Protein AF-A0A498Q0Q6-F1 (afdb_monomer_lite)

Structure (mmCIF, N/CA/C/O backbone):
data_AF-A0A498Q0Q6-F1
#
_entry.id   AF-A0A498Q0Q6-F1
#
loop_
_atom_site.group_PDB
_atom_site.id
_atom_site.type_symbol
_atom_site.label_atom_id
_atom_site.label_alt_id
_atom_site.label_comp_id
_atom_site.label_asym_id
_atom_site.label_entity_id
_atom_site.label_seq_id
_atom_site.pdbx_PDB_ins_code
_atom_site.Cartn_x
_atom_site.Cartn_y
_atom_site.Cartn_z
_atom_site.occupancy
_atom_site.B_iso_or_equiv
_atom_site.auth_seq_id
_atom_site.auth_comp_id
_atom_site.auth_asym_id
_atom_site.auth_atom_id
_atom_site.pdbx_PDB_model_num
ATOM 1 N N . MET A 1 1 ? 3.490 9.419 -18.546 1.00 74.06 1 MET A N 1
ATOM 2 C CA . MET A 1 1 ? 3.611 8.518 -17.381 1.00 74.06 1 MET A CA 1
ATOM 3 C C . MET A 1 1 ? 2.264 8.449 -16.683 1.00 74.06 1 MET A C 1
ATOM 5 O O . MET A 1 1 ? 1.707 9.504 -16.409 1.00 74.06 1 MET A O 1
ATOM 9 N N . TYR A 1 2 ? 1.720 7.254 -16.448 1.00 93.38 2 TYR A N 1
ATOM 10 C CA . TYR A 1 2 ? 0.449 7.101 -15.734 1.00 93.38 2 TYR A CA 1
ATOM 11 C C . TYR A 1 2 ? 0.680 6.985 -14.218 1.00 93.38 2 TYR A C 1
ATOM 13 O O . TYR A 1 2 ? 1.692 6.405 -13.820 1.00 93.38 2 TYR A O 1
ATOM 21 N N . PRO A 1 3 ? -0.235 7.485 -13.363 1.00 94.50 3 PRO A N 1
ATOM 22 C CA . PRO A 1 3 ? -0.056 7.443 -11.909 1.00 94.50 3 PRO A CA 1
ATOM 23 C C . PRO A 1 3 ? 0.192 6.041 -11.334 1.00 94.50 3 PRO A C 1
ATOM 25 O O . PRO A 1 3 ? 1.030 5.893 -10.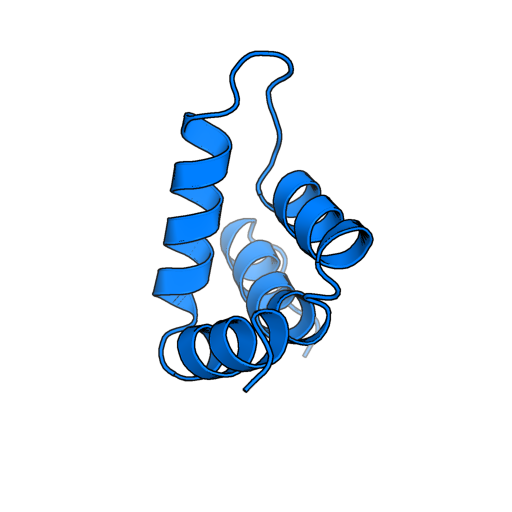450 1.00 94.50 3 PRO A O 1
ATOM 28 N N . HIS A 1 4 ? -0.483 5.008 -11.852 1.00 95.12 4 HIS A N 1
ATOM 29 C CA . HIS A 1 4 ? -0.268 3.623 -11.412 1.00 95.12 4 HIS A CA 1
ATOM 30 C C . HIS A 1 4 ? 1.133 3.115 -11.767 1.00 95.12 4 HIS A C 1
ATOM 32 O O . HIS A 1 4 ? 1.774 2.502 -10.923 1.00 95.12 4 HIS A O 1
ATOM 38 N N . GLN A 1 5 ? 1.647 3.449 -12.957 1.00 96.62 5 GLN A N 1
ATOM 39 C CA . GLN A 1 5 ? 3.005 3.077 -13.363 1.00 96.62 5 GLN A CA 1
ATOM 40 C C . GLN A 1 5 ? 4.064 3.771 -12.503 1.00 96.62 5 GLN A C 1
ATOM 42 O O . GLN A 1 5 ? 5.065 3.167 -12.133 1.00 96.62 5 GLN A O 1
ATOM 47 N N . PHE A 1 6 ? 3.853 5.049 -12.171 1.00 96.50 6 PHE A N 1
ATOM 48 C CA . PHE A 1 6 ? 4.741 5.760 -11.250 1.00 96.50 6 PHE A CA 1
ATOM 49 C C . PHE A 1 6 ? 4.759 5.092 -9.880 1.00 96.50 6 PHE A C 1
ATOM 51 O O . PHE A 1 6 ? 5.835 4.793 -9.372 1.00 96.50 6 PHE A O 1
ATOM 58 N N . ALA A 1 7 ? 3.583 4.798 -9.324 1.00 96.94 7 ALA A N 1
ATOM 59 C CA . ALA A 1 7 ? 3.476 4.120 -8.040 1.00 96.94 7 ALA A CA 1
ATOM 60 C C . ALA A 1 7 ? 4.178 2.753 -8.055 1.00 96.94 7 ALA A C 1
ATOM 62 O O . ALA A 1 7 ? 4.962 2.478 -7.150 1.00 96.94 7 ALA A O 1
ATOM 63 N N . ALA A 1 8 ? 3.965 1.943 -9.097 1.00 98.00 8 ALA A N 1
ATOM 64 C CA . ALA A 1 8 ? 4.624 0.649 -9.264 1.00 98.00 8 ALA A CA 1
ATOM 65 C C . ALA A 1 8 ? 6.153 0.787 -9.292 1.00 98.00 8 ALA A C 1
ATOM 67 O O . ALA A 1 8 ? 6.840 0.136 -8.511 1.00 98.00 8 ALA A O 1
ATOM 68 N N . ASN A 1 9 ? 6.689 1.709 -10.098 1.00 97.81 9 ASN A N 1
ATOM 69 C CA . ASN A 1 9 ? 8.133 1.941 -10.182 1.00 97.81 9 ASN A CA 1
ATOM 70 C C . ASN A 1 9 ? 8.722 2.421 -8.844 1.00 97.81 9 ASN A C 1
ATOM 72 O O . ASN A 1 9 ? 9.785 1.961 -8.429 1.00 97.81 9 ASN A O 1
ATOM 76 N N . THR A 1 10 ? 8.043 3.341 -8.152 1.00 97.56 10 THR A N 1
ATOM 77 C CA . THR A 1 10 ? 8.495 3.847 -6.849 1.00 97.56 10 THR A CA 1
ATOM 78 C C . THR A 1 10 ? 8.483 2.756 -5.782 1.00 97.56 10 THR A C 1
ATOM 80 O O . THR A 1 10 ? 9.446 2.642 -5.023 1.00 97.56 10 THR A O 1
ATOM 83 N N . VAL A 1 11 ? 7.418 1.952 -5.732 1.00 97.81 11 VAL A N 1
ATOM 84 C CA . VAL A 1 11 ? 7.279 0.850 -4.772 1.00 97.81 11 VAL A CA 1
ATOM 85 C C . VAL A 1 11 ? 8.257 -0.277 -5.090 1.00 97.81 11 VAL A C 1
ATOM 87 O O . VAL A 1 11 ? 8.873 -0.795 -4.171 1.00 97.81 11 VAL A O 1
ATOM 90 N N . SER A 1 12 ? 8.483 -0.603 -6.362 1.00 97.88 12 SER A N 1
ATOM 91 C CA . SER A 1 12 ? 9.489 -1.588 -6.778 1.00 97.88 12 SER A CA 1
ATOM 92 C C . SER A 1 12 ? 10.895 -1.194 -6.317 1.00 97.88 12 SER A C 1
ATOM 94 O O . SER A 1 12 ? 11.628 -2.031 -5.796 1.00 97.88 12 SER A O 1
ATOM 96 N N . ALA A 1 13 ? 11.250 0.091 -6.422 1.00 98.00 13 ALA A N 1
ATOM 97 C CA . ALA A 1 13 ? 12.531 0.590 -5.930 1.00 98.00 13 ALA A CA 1
ATOM 98 C C . ALA A 1 13 ? 12.635 0.590 -4.391 1.00 98.00 13 ALA A C 1
ATOM 100 O 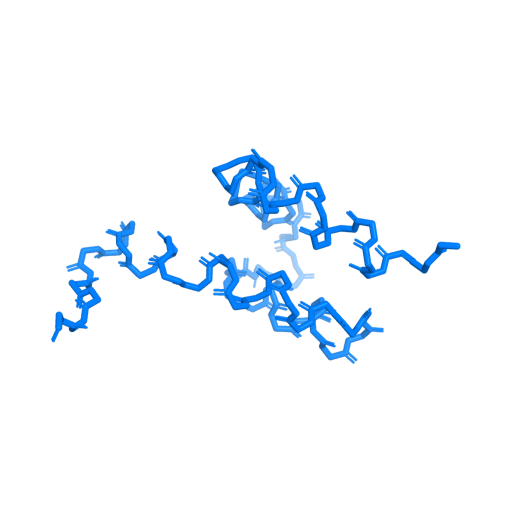O . ALA A 1 13 ? 13.731 0.442 -3.855 1.00 98.00 13 ALA A O 1
ATOM 101 N N . HIS A 1 14 ? 11.515 0.760 -3.674 1.00 97.75 14 HIS A N 1
ATOM 102 C CA . HIS A 1 14 ? 11.489 0.836 -2.207 1.00 97.75 14 HIS A CA 1
ATOM 103 C C . HIS A 1 14 ? 10.262 0.115 -1.603 1.00 97.75 14 HIS A C 1
ATOM 105 O O . HIS A 1 14 ? 9.346 0.775 -1.094 1.00 97.75 14 HIS A O 1
ATOM 111 N N . PRO A 1 15 ? 10.221 -1.232 -1.595 1.00 97.00 15 PRO A N 1
ATOM 112 C CA . PRO A 1 15 ? 8.999 -1.969 -1.252 1.00 97.00 15 PRO A CA 1
ATOM 113 C C . PRO A 1 15 ? 8.498 -1.724 0.178 1.00 97.00 15 PRO A C 1
ATOM 115 O O . PRO A 1 15 ? 7.312 -1.471 0.396 1.00 97.00 15 PRO A O 1
ATOM 118 N N . HIS A 1 16 ? 9.403 -1.668 1.162 1.00 96.50 16 HIS A N 1
ATOM 119 C CA . HIS A 1 16 ? 9.038 -1.358 2.550 1.00 96.50 16 HIS A CA 1
ATOM 120 C C . HIS A 1 16 ? 8.467 0.058 2.727 1.00 96.50 16 HIS A C 1
ATOM 122 O O . HIS A 1 16 ? 7.610 0.264 3.586 1.00 96.50 16 HIS A O 1
ATOM 128 N N . ALA A 1 17 ? 8.877 1.030 1.901 1.00 96.88 17 ALA A N 1
ATOM 129 C CA . ALA A 1 17 ? 8.271 2.362 1.912 1.00 96.88 17 ALA A CA 1
ATOM 130 C C . ALA A 1 17 ? 6.820 2.318 1.400 1.00 96.88 17 ALA A C 1
ATOM 132 O O . ALA A 1 17 ? 5.965 3.037 1.918 1.00 96.88 17 ALA A O 1
ATOM 133 N N . GLY A 1 18 ? 6.519 1.430 0.446 1.00 97.44 18 GLY A N 1
ATOM 134 C CA . GLY A 1 18 ? 5.152 1.142 0.005 1.00 97.44 18 GLY A CA 1
ATOM 135 C C . GLY A 1 18 ? 4.281 0.562 1.124 1.00 97.44 18 GLY A C 1
ATOM 136 O O . GLY A 1 18 ? 3.175 1.052 1.357 1.00 97.44 18 GLY A O 1
ATOM 137 N N . VAL A 1 19 ? 4.803 -0.403 1.890 1.00 97.62 19 VAL A N 1
ATOM 138 C CA . VAL A 1 19 ? 4.122 -0.931 3.090 1.00 97.62 19 VAL A CA 1
ATOM 139 C C . VAL A 1 19 ? 3.874 0.176 4.120 1.00 97.62 19 VAL A C 1
ATOM 141 O O . VAL A 1 19 ? 2.770 0.299 4.657 1.00 97.62 19 VAL A O 1
ATOM 144 N N . HIS A 1 20 ? 4.876 1.021 4.376 1.00 97.25 20 HIS A N 1
ATOM 145 C CA . HIS A 1 20 ? 4.738 2.156 5.289 1.00 97.25 20 HIS A CA 1
ATOM 146 C C . HIS A 1 20 ? 3.650 3.131 4.824 1.00 97.25 20 HIS A C 1
ATOM 148 O O . HIS A 1 20 ? 2.835 3.577 5.630 1.00 97.25 20 HIS A O 1
ATOM 154 N N . ALA A 1 21 ? 3.575 3.415 3.522 1.00 97.44 21 ALA A N 1
ATOM 155 C CA . ALA A 1 21 ? 2.536 4.266 2.958 1.00 97.44 21 ALA A CA 1
ATOM 156 C C . ALA A 1 21 ? 1.130 3.677 3.159 1.00 97.44 21 ALA A C 1
ATOM 158 O O . ALA A 1 21 ? 0.222 4.418 3.545 1.00 97.44 21 ALA A O 1
ATOM 159 N N . LEU A 1 22 ? 0.944 2.363 2.965 1.00 96.94 22 LEU A N 1
ATOM 160 C CA . LEU A 1 22 ? -0.329 1.695 3.271 1.00 96.94 22 LEU A CA 1
ATOM 161 C C . LEU A 1 22 ? -0.698 1.838 4.752 1.00 96.94 22 LEU A C 1
ATOM 163 O O . LEU A 1 22 ? -1.854 2.125 5.068 1.00 96.94 22 LEU A O 1
ATOM 167 N N . ARG A 1 23 ? 0.278 1.704 5.660 1.00 96.81 23 ARG A N 1
ATOM 168 C CA . ARG A 1 23 ? 0.064 1.891 7.104 1.00 96.81 23 ARG A CA 1
ATOM 169 C C . ARG A 1 23 ? -0.391 3.308 7.431 1.00 96.81 23 ARG A C 1
ATOM 171 O O . ARG A 1 23 ? -1.389 3.479 8.124 1.00 96.81 23 ARG A O 1
ATOM 178 N N . GLU A 1 24 ? 0.251 4.318 6.855 1.00 97.88 24 GLU A N 1
ATOM 179 C CA . GLU A 1 24 ? -0.170 5.713 7.025 1.00 97.88 24 GLU A CA 1
ATOM 180 C C . GLU A 1 24 ? -1.545 6.004 6.405 1.00 97.88 24 GLU A C 1
ATOM 182 O O . GLU A 1 24 ? -2.298 6.852 6.888 1.00 97.88 24 GLU A O 1
ATOM 187 N N . MET A 1 25 ? -1.914 5.326 5.315 1.00 96.31 25 MET A N 1
ATOM 188 C CA . MET A 1 25 ? -3.273 5.411 4.771 1.00 96.31 25 MET A CA 1
ATOM 189 C C . MET A 1 25 ? -4.302 4.763 5.706 1.00 96.31 25 MET A C 1
ATOM 191 O O . MET A 1 25 ? -5.374 5.338 5.892 1.00 96.31 25 MET A O 1
ATOM 195 N N . SER A 1 26 ? -3.978 3.614 6.305 1.00 96.19 26 SER A N 1
ATOM 196 C CA . SER A 1 26 ? -4.833 2.910 7.271 1.00 96.19 26 SER A CA 1
ATOM 197 C C . SER A 1 26 ? -5.063 3.733 8.527 1.00 96.19 26 SER A C 1
ATOM 199 O O . SER A 1 26 ? -6.211 3.989 8.879 1.00 96.19 26 SER A O 1
ATOM 201 N N . ASN A 1 27 ? -3.999 4.286 9.107 1.00 96.00 27 ASN A N 1
ATOM 202 C CA . ASN A 1 27 ? -4.083 5.148 10.287 1.00 96.00 27 ASN A CA 1
ATOM 203 C C . ASN A 1 27 ? -4.995 6.371 10.077 1.00 96.00 27 ASN A C 1
ATOM 205 O O . ASN A 1 27 ? -5.658 6.822 11.008 1.00 96.00 27 ASN A O 1
ATOM 209 N N . ARG A 1 28 ? -5.050 6.917 8.853 1.00 95.88 28 ARG A N 1
ATOM 210 C CA . ARG A 1 28 ? -5.907 8.068 8.512 1.00 95.88 28 ARG A CA 1
ATOM 211 C C . ARG A 1 28 ? -7.369 7.694 8.267 1.00 95.88 28 ARG A C 1
ATOM 213 O O . ARG A 1 28 ? -8.230 8.572 8.294 1.00 95.88 28 ARG A O 1
ATOM 220 N N . ARG A 1 29 ? -7.664 6.422 7.998 1.00 92.88 29 ARG A N 1
ATOM 221 C CA . ARG A 1 29 ? -9.016 5.928 7.719 1.00 92.88 29 ARG A CA 1
ATOM 222 C C . ARG A 1 29 ? -9.596 5.331 8.990 1.00 92.88 29 ARG A C 1
ATOM 224 O O . ARG A 1 29 ? -9.376 4.168 9.293 1.00 92.88 29 ARG A O 1
ATOM 231 N N . THR A 1 30 ? -10.339 6.146 9.730 1.00 88.25 30 THR A N 1
ATOM 232 C CA . THR A 1 30 ? -10.889 5.771 11.041 1.00 88.25 30 THR A CA 1
ATOM 233 C C . THR A 1 30 ? -12.391 5.485 11.023 1.00 88.25 30 THR A C 1
ATOM 235 O O . THR A 1 30 ? -12.916 4.977 12.009 1.00 88.25 30 THR A O 1
ATOM 238 N N . ASN A 1 31 ? -13.096 5.769 9.919 1.00 85.38 31 ASN A N 1
ATOM 239 C CA . ASN A 1 31 ? -14.538 5.543 9.805 1.00 85.38 31 ASN A CA 1
ATOM 240 C C . ASN A 1 31 ? -14.983 5.238 8.353 1.00 85.38 31 ASN A C 1
ATOM 242 O O . ASN A 1 31 ? -15.165 6.174 7.570 1.00 85.38 31 ASN A O 1
ATOM 246 N N . PRO A 1 32 ? -15.174 3.959 7.977 1.00 87.31 32 PRO A N 1
ATOM 247 C CA . PRO A 1 32 ? -14.805 2.765 8.741 1.00 87.31 32 PRO A CA 1
ATOM 248 C C . PRO A 1 32 ? -13.274 2.565 8.775 1.00 87.31 32 PRO A C 1
ATOM 250 O O . PRO A 1 32 ? -12.594 2.956 7.821 1.00 87.31 32 PRO A O 1
ATOM 253 N N . PRO A 1 33 ? -12.717 1.952 9.838 1.00 93.19 33 PRO A N 1
ATOM 254 C CA . PRO A 1 33 ? -11.338 1.468 9.833 1.00 93.19 33 PRO A CA 1
ATOM 255 C C . PRO A 1 33 ? -11.089 0.500 8.673 1.00 93.19 33 PRO A C 1
ATOM 257 O O . PRO A 1 33 ? -11.959 -0.311 8.355 1.00 93.19 33 PRO A O 1
ATOM 260 N N . GLN A 1 34 ? -9.911 0.577 8.048 1.00 95.94 34 GLN A N 1
ATOM 261 C CA . GLN A 1 34 ? -9.529 -0.317 6.948 1.00 95.94 34 GLN A CA 1
ATOM 262 C C . GLN A 1 34 ? -8.141 -0.922 7.171 1.00 95.94 34 GLN A C 1
ATOM 264 O O . GLN A 1 34 ? -7.215 -0.203 7.553 1.00 95.94 34 GLN A O 1
ATOM 269 N N . THR A 1 35 ? -7.983 -2.222 6.903 1.00 95.81 35 THR A N 1
ATOM 270 C CA . THR A 1 35 ? -6.679 -2.910 6.956 1.00 95.81 35 THR A CA 1
ATOM 271 C C . THR A 1 35 ? -5.786 -2.524 5.772 1.00 95.81 35 THR A C 1
ATOM 273 O O . THR A 1 35 ? -6.234 -1.881 4.818 1.00 95.81 35 THR A O 1
ATOM 276 N N . LEU A 1 36 ? -4.509 -2.918 5.816 1.00 97.00 36 LEU A N 1
ATOM 277 C CA . LEU A 1 36 ? -3.558 -2.649 4.731 1.00 97.00 36 LEU A CA 1
ATOM 278 C C . LEU A 1 36 ? -4.007 -3.311 3.423 1.00 97.00 36 LEU A C 1
ATOM 280 O O . LEU A 1 36 ? -3.966 -2.678 2.371 1.00 97.00 36 LEU A O 1
ATOM 284 N N . GLU A 1 37 ? -4.502 -4.544 3.507 1.00 96.81 37 GLU A N 1
ATOM 285 C CA . GLU A 1 37 ? -5.013 -5.327 2.383 1.00 96.81 37 GLU A CA 1
ATOM 286 C C . GLU A 1 37 ? -6.267 -4.693 1.787 1.00 96.81 37 GLU A C 1
ATOM 288 O O . GLU A 1 37 ? -6.358 -4.552 0.573 1.00 96.81 37 GLU A O 1
ATOM 293 N N . GLN A 1 38 ? -7.197 -4.227 2.624 1.00 97.00 38 GLN A N 1
ATOM 294 C CA . GLN A 1 38 ? -8.403 -3.542 2.150 1.00 97.00 38 GLN A C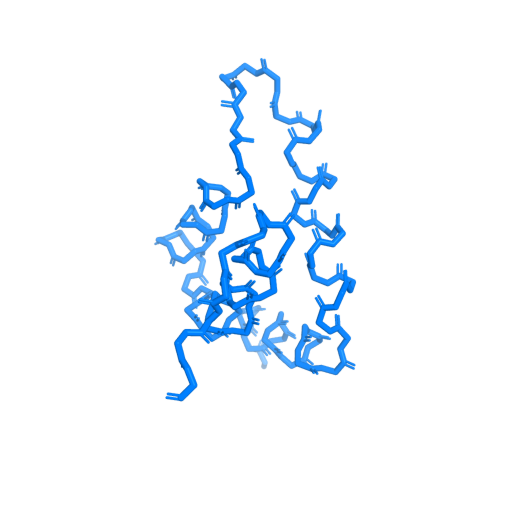A 1
ATOM 295 C C . GLN A 1 38 ? -8.066 -2.231 1.430 1.00 97.00 38 GLN A C 1
ATOM 297 O O . GLN A 1 38 ? -8.712 -1.860 0.451 1.00 97.00 38 GLN A O 1
ATOM 302 N N . ILE A 1 39 ? -7.050 -1.505 1.899 1.00 97.31 39 ILE A N 1
ATOM 303 C CA . ILE A 1 39 ? -6.584 -0.291 1.220 1.00 97.31 39 ILE A CA 1
ATOM 304 C C . ILE A 1 39 ? -5.908 -0.644 -0.095 1.00 97.31 39 ILE A C 1
ATOM 306 O O . ILE A 1 39 ? -6.179 0.007 -1.103 1.00 97.31 39 ILE A O 1
ATOM 310 N N .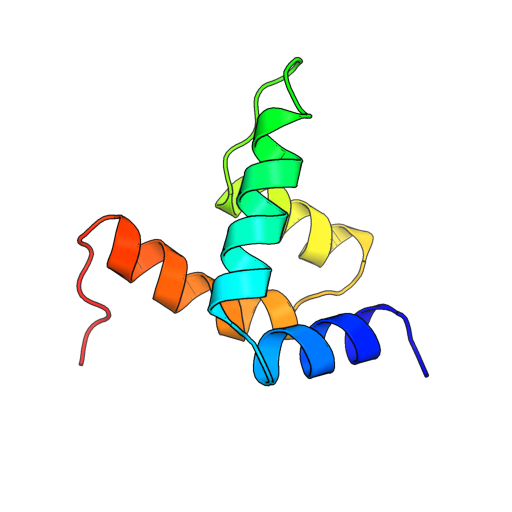 LEU A 1 40 ? -5.059 -1.666 -0.097 1.00 97.75 40 LEU A N 1
ATOM 311 C CA . LEU A 1 40 ? -4.388 -2.131 -1.301 1.00 97.75 40 LEU A CA 1
ATOM 312 C C . LEU A 1 40 ? -5.403 -2.587 -2.358 1.00 97.75 40 LEU A C 1
ATOM 314 O O . LEU A 1 40 ? -5.323 -2.156 -3.505 1.00 97.75 40 LEU A O 1
ATOM 318 N N . GLU A 1 41 ? -6.422 -3.344 -1.961 1.00 97.94 41 GLU A N 1
ATOM 319 C CA . GLU A 1 41 ? -7.538 -3.744 -2.819 1.00 97.94 41 GLU A CA 1
ATOM 320 C C . GLU A 1 41 ? -8.286 -2.526 -3.388 1.00 97.94 41 GLU A C 1
ATOM 322 O O . GLU A 1 41 ? -8.543 -2.456 -4.593 1.00 97.94 41 GLU A O 1
ATOM 327 N N . LEU A 1 42 ? -8.566 -1.504 -2.571 1.00 97.06 42 LEU A N 1
ATOM 328 C CA . LEU A 1 42 ? -9.164 -0.258 -3.062 1.00 97.06 42 LEU A CA 1
ATOM 329 C C . LEU A 1 42 ? -8.284 0.452 -4.100 1.00 97.06 42 LEU A C 1
ATOM 331 O O . LEU A 1 42 ? -8.814 1.002 -5.072 1.00 97.06 42 LEU A O 1
ATOM 335 N N . LEU A 1 43 ? -6.963 0.462 -3.907 1.00 97.31 43 LEU A N 1
ATOM 336 C CA . LEU A 1 43 ? -6.018 1.047 -4.860 1.00 97.31 43 LEU A CA 1
ATOM 337 C C . LEU A 1 43 ? -5.996 0.263 -6.179 1.00 97.31 43 LEU A C 1
ATOM 339 O O . LEU A 1 43 ? -5.962 0.874 -7.252 1.00 97.31 43 LEU A O 1
ATOM 343 N N . VAL A 1 44 ? -6.092 -1.066 -6.126 1.00 98.12 44 VAL A N 1
ATOM 344 C CA . VAL A 1 44 ? -6.232 -1.912 -7.320 1.00 98.12 44 VAL A CA 1
ATOM 345 C C . VAL A 1 44 ? -7.530 -1.581 -8.054 1.00 98.12 44 VAL A C 1
ATOM 347 O O . VAL A 1 44 ? -7.492 -1.186 -9.220 1.00 98.12 44 VAL A O 1
ATOM 350 N N . ILE A 1 45 ? -8.671 -1.650 -7.363 1.00 98.12 45 ILE A N 1
ATOM 351 C CA . ILE A 1 45 ? -9.998 -1.486 -7.973 1.00 98.12 45 ILE A CA 1
ATOM 352 C C . ILE A 1 45 ? -10.181 -0.079 -8.557 1.00 98.12 45 ILE A C 1
ATOM 354 O O . ILE A 1 45 ? -10.693 0.071 -9.667 1.00 98.12 45 ILE A O 1
ATOM 358 N N . ARG A 1 46 ? -9.777 0.970 -7.830 1.00 97.06 46 ARG A N 1
ATOM 359 C CA . ARG A 1 46 ? -10.049 2.362 -8.237 1.00 97.06 46 ARG A CA 1
ATOM 360 C C . ARG A 1 46 ? -8.952 2.987 -9.084 1.00 97.06 46 ARG A C 1
ATOM 362 O O . ARG A 1 46 ? -9.248 3.848 -9.911 1.00 97.06 46 ARG A O 1
ATOM 369 N N . HIS A 1 47 ? -7.700 2.594 -8.869 1.00 96.81 47 HIS A N 1
ATOM 370 C CA . HIS A 1 47 ? -6.544 3.253 -9.479 1.00 96.81 47 HIS A CA 1
ATOM 371 C C . HIS A 1 47 ? -5.708 2.328 -10.361 1.00 96.81 47 HIS A C 1
ATOM 373 O O . HIS A 1 47 ? -4.703 2.786 -10.903 1.00 96.81 47 HIS A O 1
ATOM 379 N N . LYS A 1 48 ? -6.137 1.075 -10.567 1.00 97.31 48 LYS A N 1
ATOM 380 C CA . LYS A 1 48 ? -5.438 0.078 -11.393 1.00 97.31 48 LYS A CA 1
ATOM 381 C C . LYS A 1 48 ? -4.013 -0.199 -10.906 1.00 97.31 48 LYS A C 1
ATOM 383 O O . LYS A 1 48 ? -3.119 -0.454 -11.704 1.00 97.31 48 LYS A O 1
ATOM 388 N N . MET A 1 49 ? -3.785 -0.121 -9.595 1.00 98.00 49 MET A N 1
ATOM 389 C CA . MET A 1 49 ? -2.472 -0.355 -8.983 1.00 98.00 49 MET A CA 1
ATOM 390 C C . MET A 1 49 ? -2.176 -1.853 -8.776 1.00 98.00 49 MET A C 1
ATOM 392 O O . MET A 1 49 ? -1.704 -2.247 -7.715 1.00 98.00 49 MET A O 1
ATOM 396 N N . THR A 1 50 ? -2.463 -2.693 -9.777 1.00 98.38 50 THR A N 1
ATOM 397 C CA . THR A 1 50 ? -2.269 -4.154 -9.703 1.00 98.38 50 THR A CA 1
ATOM 398 C C . THR A 1 50 ? -0.806 -4.523 -9.460 1.00 98.38 50 THR A C 1
ATOM 400 O O . THR A 1 50 ? -0.523 -5.252 -8.519 1.00 98.38 50 THR A O 1
ATOM 403 N N . GLU A 1 51 ? 0.128 -3.928 -10.207 1.00 98.19 51 GLU A N 1
ATOM 404 C CA . GLU A 1 51 ? 1.574 -4.165 -10.030 1.00 98.19 51 GLU A CA 1
ATOM 405 C C . GLU A 1 51 ? 2.066 -3.780 -8.622 1.00 98.19 51 GLU A C 1
ATOM 407 O O . GLU A 1 51 ? 2.923 -4.441 -8.045 1.00 98.19 51 GLU A O 1
ATOM 412 N N . VAL A 1 52 ? 1.495 -2.733 -8.012 1.00 98.38 52 VAL A N 1
ATOM 413 C CA . VAL A 1 52 ? 1.817 -2.371 -6.620 1.00 98.38 52 VAL A CA 1
ATOM 414 C C . VAL A 1 52 ? 1.362 -3.472 -5.664 1.00 98.38 52 VAL A C 1
ATOM 416 O O . VAL A 1 52 ? 2.070 -3.782 -4.709 1.00 98.38 52 VAL A O 1
ATOM 419 N N . ALA A 1 53 ? 0.194 -4.071 -5.905 1.00 98.25 53 ALA A N 1
ATOM 420 C CA . ALA A 1 53 ? -0.302 -5.155 -5.070 1.00 98.25 53 ALA A CA 1
ATOM 421 C C . ALA A 1 53 ? 0.546 -6.422 -5.194 1.00 98.25 53 ALA A C 1
ATOM 423 O O . ALA A 1 53 ? 0.849 -7.034 -4.174 1.00 98.25 53 ALA A O 1
ATOM 424 N N . GLU A 1 54 ? 0.992 -6.759 -6.402 1.00 98.31 54 GLU A N 1
ATOM 425 C CA . GLU A 1 54 ? 1.908 -7.882 -6.639 1.00 98.31 54 GLU A CA 1
ATOM 426 C C . GLU A 1 54 ? 3.215 -7.735 -5.846 1.00 98.31 54 GLU A C 1
ATOM 428 O O . GLU A 1 54 ? 3.714 -8.714 -5.298 1.00 98.31 54 GLU A O 1
ATOM 433 N N . ILE A 1 55 ? 3.731 -6.507 -5.710 1.00 98.19 55 ILE A N 1
ATOM 434 C CA . ILE A 1 55 ? 4.941 -6.233 -4.920 1.00 98.19 55 ILE A CA 1
ATOM 435 C C . ILE A 1 55 ? 4.664 -6.286 -3.410 1.00 98.19 55 ILE A C 1
ATOM 437 O O . ILE A 1 55 ? 5.494 -6.772 -2.643 1.00 98.19 55 ILE A O 1
ATOM 441 N N . LEU A 1 56 ? 3.532 -5.742 -2.954 1.00 98.19 56 LEU A N 1
ATOM 442 C CA . LEU A 1 56 ? 3.288 -5.531 -1.523 1.00 98.19 56 LEU A CA 1
ATOM 443 C C . LEU A 1 56 ? 2.641 -6.724 -0.815 1.00 98.19 56 LEU A C 1
ATOM 445 O O . LEU A 1 56 ? 2.876 -6.894 0.379 1.00 98.19 56 LEU A O 1
ATOM 449 N N . LEU A 1 57 ? 1.851 -7.550 -1.505 1.00 97.31 57 LEU A N 1
ATOM 450 C CA . LEU A 1 57 ? 1.166 -8.691 -0.884 1.00 97.31 57 LEU A CA 1
ATOM 451 C C . LEU A 1 57 ? 2.121 -9.684 -0.194 1.00 97.31 57 LEU A C 1
ATOM 453 O O . LEU A 1 57 ? 1.830 -10.034 0.952 1.00 97.31 57 LEU A O 1
ATOM 457 N N . PRO A 1 58 ? 3.262 -10.091 -0.791 1.00 96.94 58 PRO A N 1
ATOM 458 C CA . PRO A 1 58 ? 4.216 -10.976 -0.117 1.00 96.94 58 PRO A CA 1
ATOM 459 C C 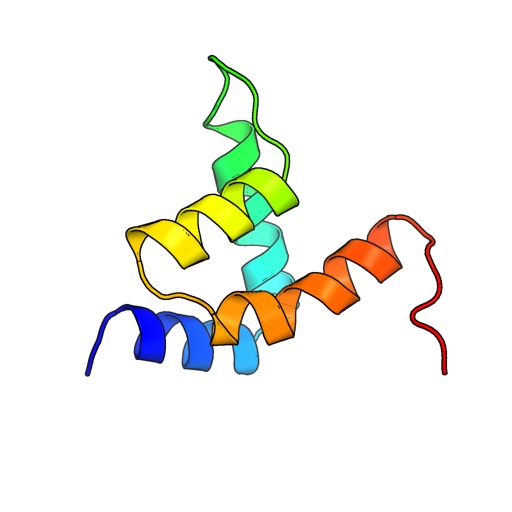. PRO A 1 58 ? 4.763 -10.375 1.184 1.00 96.94 58 PRO A C 1
ATOM 461 O O . PRO A 1 58 ? 4.786 -11.038 2.215 1.00 96.94 58 PRO A O 1
ATOM 464 N N . LEU A 1 59 ? 5.099 -9.082 1.175 1.00 96.31 59 LEU A N 1
ATOM 465 C CA . LEU A 1 59 ? 5.623 -8.375 2.350 1.00 96.31 59 LEU A CA 1
ATOM 466 C C . LEU A 1 59 ? 4.587 -8.281 3.477 1.00 96.31 59 LEU A C 1
ATOM 468 O O . LEU A 1 59 ? 4.928 -8.365 4.656 1.00 96.31 59 LEU A O 1
ATOM 472 N N . LEU A 1 60 ? 3.311 -8.096 3.126 1.00 95.44 60 LEU A N 1
ATOM 473 C CA . LEU A 1 60 ? 2.223 -8.097 4.103 1.00 95.44 60 LEU A CA 1
ATOM 474 C C . LEU A 1 60 ? 2.010 -9.491 4.714 1.00 95.44 60 LEU A C 1
ATOM 476 O O . LEU A 1 60 ? 1.752 -9.585 5.915 1.00 95.44 60 LEU A O 1
ATOM 480 N N . ALA A 1 61 ? 2.153 -10.557 3.919 1.00 93.44 61 ALA A N 1
ATOM 481 C CA . ALA A 1 61 ? 2.092 -11.936 4.405 1.00 93.44 61 ALA A CA 1
ATOM 482 C C . ALA A 1 61 ? 3.248 -12.245 5.375 1.00 93.44 61 ALA A C 1
ATOM 484 O O . ALA A 1 61 ? 3.000 -12.696 6.496 1.00 93.44 61 ALA A O 1
ATOM 485 N N . GLU A 1 62 ? 4.482 -11.878 5.011 1.00 91.81 62 GLU A N 1
ATOM 486 C CA . GLU A 1 62 ? 5.667 -12.023 5.869 1.00 91.81 62 GLU A CA 1
ATOM 487 C C . GLU A 1 62 ? 5.485 -11.321 7.225 1.00 91.81 62 GLU A C 1
ATOM 489 O O . GLU A 1 62 ? 5.784 -11.889 8.276 1.00 91.81 62 GLU A O 1
ATOM 494 N N . MET A 1 63 ? 4.932 -10.102 7.230 1.00 86.50 63 MET A N 1
ATOM 495 C CA . MET A 1 63 ? 4.655 -9.352 8.464 1.00 86.50 63 MET A CA 1
ATOM 496 C C . MET A 1 63 ? 3.628 -10.021 9.379 1.00 86.50 63 MET A C 1
ATOM 498 O O . MET A 1 63 ? 3.658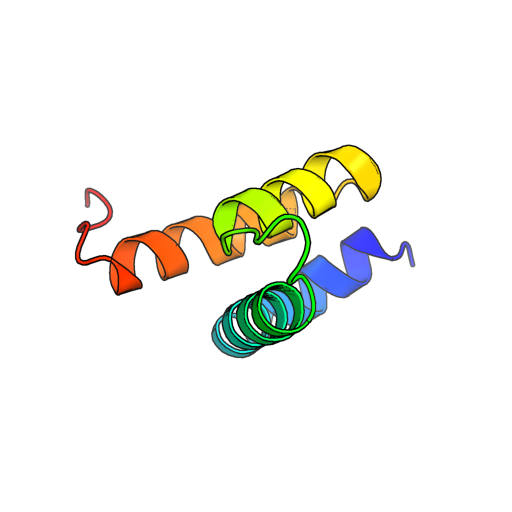 -9.798 10.592 1.00 86.50 63 MET A O 1
ATOM 502 N N . ARG A 1 64 ? 2.698 -10.795 8.815 1.00 85.31 64 ARG A N 1
ATOM 503 C CA . ARG A 1 64 ? 1.699 -11.548 9.581 1.00 85.31 64 ARG A CA 1
ATOM 504 C C . ARG A 1 64 ? 2.269 -12.855 10.145 1.00 85.31 64 ARG A C 1
ATOM 506 O O . ARG A 1 64 ? 1.637 -13.457 11.008 1.00 85.31 64 ARG A O 1
ATOM 513 N N . GLY A 1 65 ? 3.472 -13.248 9.721 1.00 77.81 65 GLY A N 1
ATOM 514 C CA . GLY A 1 65 ? 4.064 -14.542 10.045 1.00 77.81 65 GLY A CA 1
ATOM 515 C C . GLY A 1 65 ? 3.532 -15.675 9.171 1.00 77.81 65 GLY A C 1
ATOM 516 O O . GLY A 1 65 ? 3.726 -16.835 9.525 1.00 77.81 65 GLY A O 1
ATOM 517 N N . ASP A 1 66 ? 2.882 -15.353 8.048 1.00 63.41 66 ASP A N 1
ATOM 518 C CA . ASP A 1 66 ? 2.514 -16.342 7.042 1.00 63.41 66 ASP A CA 1
ATOM 519 C C . ASP A 1 66 ? 3.744 -16.550 6.149 1.00 63.41 66 ASP A C 1
ATOM 521 O O . ASP A 1 66 ? 4.105 -15.632 5.403 1.00 63.41 66 ASP A O 1
ATOM 525 N N . PRO A 1 67 ? 4.443 -17.697 6.225 1.00 55.47 67 PRO A N 1
ATOM 526 C CA . PRO A 1 67 ? 5.524 -17.958 5.291 1.00 55.47 67 PRO A CA 1
ATOM 527 C C . PRO A 1 67 ? 4.924 -17.990 3.884 1.00 55.47 67 PRO A C 1
ATOM 529 O O . PRO A 1 67 ? 4.017 -18.775 3.609 1.00 55.47 67 PRO A O 1
ATOM 532 N N . ALA A 1 68 ? 5.408 -17.114 3.001 1.00 56.44 68 ALA A N 1
ATOM 533 C CA . ALA A 1 68 ? 5.159 -17.252 1.576 1.00 56.44 68 ALA A CA 1
ATOM 534 C C . ALA A 1 68 ? 5.674 -18.641 1.171 1.00 56.44 68 ALA A C 1
ATOM 536 O O . ALA A 1 68 ? 6.849 -18.936 1.390 1.00 56.44 68 ALA A O 1
ATOM 537 N N . GLU A 1 69 ? 4.785 -19.520 0.698 1.00 53.62 69 GLU A N 1
ATOM 538 C CA . GLU A 1 69 ? 5.175 -20.875 0.305 1.00 53.62 69 GLU A CA 1
ATOM 539 C C . GLU A 1 69 ? 6.311 -20.803 -0.726 1.00 53.62 69 GLU A C 1
ATOM 541 O O . GLU A 1 69 ? 6.217 -20.072 -1.715 1.00 53.62 69 GLU A O 1
ATOM 546 N N . ALA A 1 70 ? 7.404 -21.498 -0.401 1.00 41.03 70 ALA A N 1
ATOM 547 C CA . ALA A 1 70 ? 8.670 -21.524 -1.128 1.00 41.03 70 ALA A CA 1
ATOM 548 C C . ALA A 1 70 ? 8.595 -22.317 -2.439 1.00 41.03 70 ALA A C 1
ATOM 550 O O . ALA A 1 70 ? 7.840 -23.315 -2.488 1.00 41.03 70 ALA A O 1
#

Organism: NCBI:txid2341083

pLDDT: mean 92.42, std 11.72, range [41.03, 98.38]

Secondary structure (DSSP, 8-state):
--HHHHHHHHHHH-HHHHHHHHHHHHHH-BTTB--HHHHHHHHHHHH--HHHHHHHHHHHHHHHT-PPP-

Foldseek 3Di:
DAPLVVLLVVCVVPVVVLVVVLVVVQVVCVVVRDDSVRVVVVCCVPVVNVSNCVSHVCVVCVVVVNHPDD

InterPro domains:
  IPR058652 VapC50, C-terminal domain [PF26343] (5-56)

Sequence (70 aa):
MYPHQFAANTVSAHPHAGVHALREMSNRRTNPPQTLEQILELLVIRHKMTEVAEILLPLLAEMRGDPAEA

Radius of gyration: 12.06 Å; chains: 1; bounding box: 27×30×28 Å